Protein AF-A0AAV0F657-F1 (afdb_monomer_lite)

Secondary structure (DSSP, 8-state):
--SS-TT-EEEETTEEEEEEEEEEEEEEEETTS-EEEEETTSSEEEEESS--TT--TT----TT-EEEEEE---SS----SSS----GGGSEEEEEEEEEEEEEEEEEEE---SS--PPPPPSEEEGGG-EEE--SSS----TT-------TT-TT-TTS---

Organism: NCBI:txid186058

Structure (mmCIF, N/CA/C/O backbone):
data_AF-A0AAV0F657-F1
#
_entry.id   AF-A0AAV0F657-F1
#
loop_
_atom_site.group_PDB
_atom_site.id
_atom_site.type_symbol
_atom_site.label_atom_id
_atom_site.label_alt_id
_atom_site.label_comp_id
_atom_site.label_asym_id
_atom_site.label_entity_id
_atom_site.label_seq_id
_atom_site.pdbx_PDB_ins_code
_atom_site.Cartn_x
_atom_site.Cartn_y
_atom_site.Cartn_z
_atom_site.occupancy
_atom_site.B_iso_or_equiv
_atom_site.auth_seq_id
_atom_site.auth_comp_id
_atom_site.auth_asym_id
_atom_site.auth_atom_id
_atom_site.pdbx_PDB_model_num
ATOM 1 N N . MET A 1 1 ? 1.099 -7.482 -4.011 1.00 61.16 1 MET A N 1
ATOM 2 C CA . MET A 1 1 ? -0.272 -7.168 -3.553 1.00 61.16 1 MET A CA 1
ATOM 3 C C . MET A 1 1 ? -0.147 -6.038 -2.542 1.00 61.16 1 MET A C 1
ATOM 5 O O . MET A 1 1 ? 0.794 -6.111 -1.760 1.00 61.16 1 MET A O 1
ATOM 9 N N . ARG A 1 2 ? -0.984 -4.989 -2.604 1.00 79.00 2 ARG A N 1
ATOM 10 C CA . ARG A 1 2 ? -0.895 -3.850 -1.663 1.00 79.00 2 ARG A CA 1
ATOM 11 C C . ARG A 1 2 ? -1.130 -4.338 -0.228 1.00 79.00 2 ARG A C 1
ATOM 13 O O . ARG A 1 2 ? -1.886 -5.290 -0.040 1.00 79.00 2 ARG A O 1
ATOM 20 N N . SER A 1 3 ? -0.494 -3.695 0.750 1.00 86.31 3 SER A N 1
ATOM 21 C CA . SER A 1 3 ? -0.658 -4.028 2.173 1.00 86.31 3 SER A CA 1
ATOM 22 C C . SER A 1 3 ? -2.047 -3.690 2.720 1.00 86.31 3 SER A C 1
ATOM 24 O O . SER A 1 3 ? -2.519 -4.385 3.609 1.00 86.31 3 SER A O 1
ATOM 26 N N . ILE A 1 4 ? -2.693 -2.652 2.180 1.00 91.38 4 ILE A N 1
ATOM 27 C CA . ILE A 1 4 ? -4.035 -2.189 2.549 1.00 91.38 4 ILE A CA 1
ATOM 28 C C . ILE A 1 4 ? -4.827 -1.914 1.265 1.00 91.38 4 ILE A C 1
ATOM 30 O O . ILE A 1 4 ? -4.304 -1.320 0.316 1.00 91.38 4 ILE A O 1
ATOM 34 N N . MET A 1 5 ? -6.089 -2.335 1.238 1.00 91.44 5 MET A N 1
ATOM 35 C CA . MET A 1 5 ? -7.025 -2.185 0.125 1.00 91.44 5 MET A CA 1
ATOM 36 C C . MET A 1 5 ? -8.274 -1.398 0.535 1.00 91.44 5 MET A C 1
ATOM 38 O O . MET A 1 5 ? -8.608 -1.258 1.709 1.00 91.44 5 MET A O 1
ATOM 42 N N . VAL A 1 6 ? -9.003 -0.888 -0.460 1.00 92.56 6 VAL A N 1
ATOM 43 C CA . VAL A 1 6 ? -10.336 -0.316 -0.230 1.00 92.56 6 VAL A CA 1
ATOM 44 C C . VAL A 1 6 ? -11.269 -1.405 0.296 1.00 92.56 6 VAL A C 1
ATOM 46 O O . VAL A 1 6 ? -11.325 -2.502 -0.253 1.00 92.56 6 VAL A O 1
ATOM 49 N N . GLY A 1 7 ? -12.024 -1.080 1.342 1.00 92.44 7 GLY A N 1
ATOM 50 C CA . GLY A 1 7 ? -12.926 -2.002 2.023 1.00 92.44 7 GLY A CA 1
ATOM 51 C C . GLY A 1 7 ? -12.331 -2.659 3.266 1.00 92.44 7 GLY A C 1
ATOM 52 O O . GLY A 1 7 ? -13.108 -3.140 4.091 1.00 92.44 7 GLY A O 1
ATOM 53 N N . ASP A 1 8 ? -11.008 -2.623 3.429 1.00 92.31 8 ASP A N 1
ATOM 54 C CA . ASP A 1 8 ? -10.329 -3.172 4.599 1.00 92.31 8 ASP A CA 1
ATOM 55 C C . ASP A 1 8 ? -10.683 -2.410 5.880 1.00 92.31 8 ASP A C 1
ATOM 57 O O . ASP A 1 8 ? -10.964 -1.208 5.863 1.00 92.31 8 ASP A O 1
ATOM 61 N N . TYR A 1 9 ? -10.625 -3.111 7.012 1.00 93.50 9 TYR A N 1
ATOM 62 C CA . TYR A 1 9 ? -10.770 -2.515 8.336 1.00 93.50 9 TYR A CA 1
ATOM 63 C C . TYR A 1 9 ? -9.396 -2.284 8.960 1.00 93.50 9 TYR A C 1
ATOM 65 O O . TYR A 1 9 ? -8.522 -3.146 8.907 1.00 93.50 9 TYR A O 1
ATOM 73 N N . VAL A 1 10 ? -9.206 -1.114 9.560 1.00 94.06 10 VAL A N 1
ATOM 74 C CA . VAL A 1 10 ? -7.926 -0.672 10.121 1.00 94.06 10 VAL A CA 1
ATOM 75 C C . VAL A 1 10 ? -8.105 -0.122 11.527 1.00 94.06 10 VAL A C 1
ATOM 77 O O . VAL A 1 10 ? -9.160 0.417 11.872 1.00 94.06 10 VAL A O 1
ATOM 80 N N . VAL A 1 11 ? -7.049 -0.238 12.326 1.00 92.81 11 VAL A N 1
ATOM 81 C CA . VAL A 1 11 ? -6.979 0.294 13.687 1.00 92.81 11 VAL A CA 1
ATOM 82 C C . VAL A 1 11 ? -5.912 1.379 13.779 1.00 92.81 11 VAL A C 1
ATOM 84 O O . VAL A 1 11 ? -4.816 1.225 13.241 1.00 92.81 11 VAL A O 1
ATOM 87 N N . CYS A 1 12 ? -6.232 2.462 14.489 1.00 91.31 12 CYS A N 1
ATOM 88 C CA . CYS A 1 12 ? -5.290 3.507 14.889 1.00 91.31 12 CYS A CA 1
ATOM 89 C C . CYS A 1 12 ? -5.512 3.848 16.366 1.00 91.31 12 CYS A C 1
ATOM 91 O O . CYS A 1 12 ? -6.496 4.500 16.727 1.00 91.31 12 CYS A O 1
ATOM 93 N N . GLY A 1 13 ? -4.626 3.359 17.237 1.00 87.50 13 GLY A N 1
ATOM 94 C CA . GLY A 1 13 ? -4.860 3.407 18.680 1.00 87.50 13 GLY A CA 1
ATOM 95 C C . GLY A 1 13 ? -6.215 2.767 19.028 1.00 87.50 13 GLY A C 1
ATOM 96 O O . GLY A 1 13 ? -6.484 1.665 18.554 1.00 87.50 13 GLY A O 1
ATOM 97 N N . PRO A 1 14 ? -7.098 3.433 19.794 1.00 87.12 14 PRO A N 1
ATOM 98 C CA . PRO A 1 14 ? -8.387 2.869 20.198 1.00 87.12 14 PRO A CA 1
ATOM 99 C C . PRO A 1 14 ? -9.473 2.920 19.108 1.00 87.12 14 PRO A C 1
ATOM 101 O O . PRO A 1 14 ? -10.614 2.535 19.374 1.00 87.12 14 PRO A O 1
ATOM 104 N N . TRP A 1 15 ? -9.159 3.419 17.908 1.00 91.50 15 TRP A N 1
ATOM 105 C CA . TRP A 1 15 ? -10.136 3.657 16.847 1.00 91.50 15 TRP A CA 1
ATOM 106 C C . TRP A 1 15 ? -10.171 2.547 15.809 1.00 91.50 15 TRP A C 1
ATOM 108 O O . TRP A 1 15 ? -9.143 2.189 15.240 1.00 91.50 15 TRP A O 1
ATOM 118 N N . LEU A 1 16 ? -11.382 2.086 15.504 1.00 93.25 16 LEU A N 1
ATOM 119 C CA . LEU A 1 16 ? -11.698 1.213 14.380 1.00 93.25 16 LEU A CA 1
ATOM 120 C C . LEU A 1 16 ? -12.217 2.050 13.210 1.00 93.25 16 LEU A C 1
ATOM 122 O O . LEU A 1 16 ? -13.137 2.857 13.374 1.00 93.25 16 LEU A O 1
ATOM 126 N N . GLY A 1 17 ? -11.677 1.821 12.019 1.00 94.88 17 GLY A N 1
ATOM 127 C CA . GLY A 1 17 ? -12.117 2.466 10.788 1.00 94.88 17 GLY A CA 1
ATOM 128 C C . GLY A 1 17 ? -12.160 1.518 9.596 1.00 94.88 17 GLY A C 1
ATOM 129 O O . GLY A 1 17 ? -11.643 0.405 9.652 1.00 94.88 17 GLY A O 1
ATOM 130 N N . LYS A 1 18 ? -12.786 1.974 8.511 1.00 96.44 18 LYS A N 1
ATOM 131 C CA . LYS A 1 18 ? -12.833 1.293 7.213 1.00 96.44 18 LYS A CA 1
ATOM 132 C C . LYS A 1 18 ? -12.161 2.148 6.147 1.00 96.44 18 LYS A C 1
ATOM 134 O O . LYS A 1 18 ? -12.378 3.357 6.093 1.00 96.44 18 LYS A O 1
ATOM 139 N N . VAL A 1 19 ? -11.353 1.525 5.301 1.00 96.38 19 VAL A N 1
ATOM 140 C CA . VAL A 1 19 ? -10.642 2.187 4.208 1.00 96.38 19 VAL A CA 1
ATOM 141 C C . VAL A 1 19 ? -11.602 2.442 3.049 1.00 96.38 19 VAL A C 1
ATOM 143 O O . VAL A 1 19 ? -12.167 1.510 2.480 1.00 96.38 19 VAL A O 1
ATOM 146 N N . GLU A 1 20 ? -11.765 3.706 2.676 1.00 96.00 20 GLU A N 1
ATOM 147 C CA . GLU A 1 20 ? -12.618 4.138 1.559 1.00 96.00 20 GLU A CA 1
ATOM 148 C C . GLU A 1 20 ? -11.804 4.424 0.291 1.00 96.00 20 GLU A C 1
ATOM 150 O O . GLU A 1 20 ? -12.303 4.295 -0.824 1.00 96.00 20 GLU A O 1
ATOM 155 N N . ASN A 1 21 ? -10.540 4.830 0.443 1.00 93.69 21 ASN A N 1
ATOM 156 C CA . ASN A 1 21 ? -9.663 5.145 -0.681 1.00 93.69 21 ASN A CA 1
ATOM 157 C C . ASN A 1 21 ? -8.194 4.850 -0.344 1.00 93.69 21 ASN A C 1
ATOM 159 O O . ASN A 1 21 ? -7.791 4.966 0.816 1.00 93.69 21 ASN A O 1
ATOM 163 N N . VAL A 1 22 ? -7.400 4.502 -1.359 1.00 92.00 22 VAL A N 1
ATOM 164 C CA . VAL A 1 22 ? -5.960 4.240 -1.256 1.00 92.00 22 VAL A CA 1
ATOM 165 C C . VAL A 1 22 ? -5.228 5.026 -2.342 1.00 92.00 22 VAL A C 1
ATOM 167 O O . VAL A 1 22 ? -5.523 4.900 -3.528 1.00 92.00 22 VAL A O 1
ATOM 170 N N . ILE A 1 23 ? -4.245 5.817 -1.922 1.00 91.31 23 ILE A N 1
ATOM 171 C CA . ILE A 1 23 ? -3.250 6.457 -2.776 1.00 91.31 23 ILE A CA 1
ATOM 172 C C . ILE A 1 23 ? -2.018 5.559 -2.773 1.00 91.31 23 ILE A C 1
ATOM 174 O O . ILE A 1 23 ? -1.329 5.417 -1.757 1.00 91.31 23 ILE A O 1
ATOM 178 N N . ASP A 1 24 ? -1.744 4.967 -3.929 1.00 90.75 24 ASP A N 1
ATOM 179 C CA . ASP A 1 24 ? -0.623 4.053 -4.093 1.00 90.75 24 ASP A CA 1
ATOM 180 C C . ASP A 1 24 ? 0.720 4.752 -3.968 1.00 90.75 24 ASP A C 1
ATOM 182 O O . ASP A 1 24 ? 0.924 5.861 -4.473 1.00 90.75 24 ASP A O 1
ATOM 186 N N . ARG A 1 25 ? 1.643 4.023 -3.349 1.00 92.56 25 ARG A N 1
ATOM 187 C CA . ARG A 1 25 ? 3.070 4.288 -3.306 1.00 92.56 25 ARG A CA 1
ATOM 188 C C . ARG A 1 25 ? 3.759 3.316 -4.251 1.00 92.56 25 ARG A C 1
ATOM 190 O O . ARG A 1 25 ? 3.697 2.101 -4.064 1.00 92.56 25 ARG A O 1
ATOM 197 N N . ILE A 1 26 ? 4.367 3.862 -5.292 1.00 92.19 26 ILE A N 1
ATOM 198 C CA . ILE A 1 26 ? 4.916 3.110 -6.416 1.00 92.19 26 ILE A CA 1
ATOM 199 C C . ILE A 1 26 ? 6.425 3.275 -6.395 1.00 92.19 26 ILE A C 1
ATOM 201 O O . ILE A 1 26 ? 6.930 4.395 -6.436 1.00 92.19 26 ILE A O 1
ATOM 205 N N . THR A 1 27 ? 7.150 2.165 -6.365 1.00 93.94 27 THR A N 1
ATOM 206 C CA . THR A 1 27 ? 8.610 2.173 -6.470 1.00 93.94 27 THR A CA 1
ATOM 207 C C . THR A 1 27 ? 9.009 1.765 -7.877 1.00 93.94 27 THR A C 1
ATOM 209 O O . THR A 1 27 ? 8.616 0.694 -8.343 1.00 93.94 27 THR A O 1
ATOM 212 N N . VAL A 1 28 ? 9.803 2.596 -8.548 1.00 93.56 28 VAL A N 1
ATOM 213 C CA . VAL A 1 28 ? 10.326 2.328 -9.892 1.00 93.56 28 VAL A CA 1
ATOM 214 C C . VAL A 1 28 ? 11.844 2.227 -9.848 1.00 93.56 28 VAL A C 1
ATOM 216 O O . VAL A 1 28 ? 12.511 3.079 -9.258 1.00 93.56 28 VAL A O 1
ATOM 219 N N . LEU A 1 29 ? 12.377 1.198 -10.504 1.00 94.00 29 LEU A N 1
ATOM 220 C CA . LEU A 1 29 ? 13.788 1.079 -10.852 1.00 94.00 29 LEU A CA 1
ATOM 221 C C . LEU A 1 29 ? 13.989 1.627 -12.262 1.00 94.00 29 LEU A C 1
ATOM 223 O O . LEU A 1 29 ? 13.471 1.068 -13.228 1.00 94.00 29 LEU A O 1
ATOM 227 N N . TYR A 1 30 ? 14.721 2.726 -12.368 1.00 91.44 30 TYR A N 1
ATOM 228 C CA . TYR A 1 30 ? 15.120 3.299 -13.643 1.00 91.44 30 TYR A CA 1
ATOM 229 C C . TYR A 1 30 ? 16.124 2.396 -14.359 1.00 91.44 30 TYR A C 1
ATOM 231 O O . TYR A 1 30 ? 16.895 1.673 -13.727 1.00 91.44 30 TYR A O 1
ATOM 239 N N . ASP A 1 31 ? 16.159 2.493 -15.688 1.00 89.94 31 ASP A N 1
ATOM 240 C CA . ASP A 1 31 ? 17.092 1.725 -16.522 1.00 89.94 31 ASP A CA 1
ATOM 241 C C . ASP A 1 31 ? 18.574 2.087 -16.232 1.00 89.94 31 ASP A C 1
ATOM 243 O O . ASP A 1 31 ? 19.477 1.316 -16.551 1.00 89.94 31 ASP A O 1
ATOM 247 N N . ASP A 1 32 ? 18.839 3.230 -15.580 1.00 87.00 32 ASP A N 1
ATOM 248 C CA . ASP A 1 32 ? 20.168 3.633 -15.086 1.00 87.00 32 ASP A CA 1
ATOM 249 C C . ASP A 1 32 ? 20.543 3.032 -13.714 1.00 87.00 32 ASP A C 1
ATOM 251 O O . ASP A 1 32 ? 21.635 3.283 -13.200 1.00 87.00 32 ASP A O 1
ATOM 255 N N . GLY A 1 33 ? 19.661 2.215 -13.131 1.00 87.88 33 GLY A N 1
ATOM 256 C CA . GLY A 1 33 ? 19.852 1.543 -11.849 1.00 87.88 33 GLY A CA 1
ATOM 257 C C . GLY A 1 33 ? 19.408 2.353 -10.628 1.00 87.88 33 GLY A C 1
ATOM 258 O O . GLY A 1 33 ? 19.475 1.836 -9.512 1.00 87.88 33 GLY A O 1
ATOM 259 N N . PHE A 1 34 ? 18.945 3.598 -10.792 1.00 88.81 34 PHE A N 1
ATOM 260 C CA . PHE A 1 34 ? 18.421 4.390 -9.679 1.00 88.81 34 PHE A CA 1
ATOM 261 C C . PHE A 1 34 ? 17.009 3.938 -9.285 1.00 88.81 34 PHE A C 1
ATOM 263 O O . PHE A 1 34 ? 16.198 3.593 -10.139 1.00 88.81 34 PHE A O 1
ATOM 270 N N . MET A 1 35 ? 16.678 3.985 -7.994 1.00 90.75 35 MET A N 1
ATOM 271 C CA . MET A 1 35 ? 15.347 3.629 -7.498 1.00 90.75 35 MET A CA 1
ATOM 272 C C . MET A 1 35 ? 14.652 4.855 -6.912 1.00 90.75 35 MET A C 1
ATOM 274 O O . MET A 1 35 ? 15.254 5.610 -6.150 1.00 90.75 35 MET A O 1
ATOM 278 N N . SER A 1 36 ? 13.384 5.061 -7.261 1.00 89.00 36 SER A N 1
ATOM 279 C CA . SER A 1 36 ? 12.606 6.212 -6.801 1.00 89.00 36 SER A CA 1
ATOM 280 C C . SER A 1 36 ? 11.182 5.815 -6.441 1.00 89.00 36 SER A C 1
ATOM 282 O O . SER A 1 36 ? 10.624 4.872 -7.003 1.00 89.00 36 SER A O 1
ATOM 284 N N . GLU A 1 37 ? 10.619 6.526 -5.469 1.00 90.38 37 GLU A N 1
ATOM 285 C CA . GLU A 1 37 ? 9.284 6.299 -4.934 1.00 90.38 37 GLU A CA 1
ATOM 286 C C . GLU A 1 37 ? 8.365 7.461 -5.321 1.00 90.38 37 GLU A C 1
ATOM 288 O O . GLU A 1 37 ? 8.740 8.627 -5.206 1.00 90.38 37 GLU A O 1
ATOM 293 N N . PHE A 1 38 ? 7.157 7.126 -5.761 1.00 87.75 38 PHE A N 1
ATOM 294 C CA . PHE A 1 38 ? 6.146 8.061 -6.236 1.00 87.75 38 PHE A CA 1
ATOM 295 C C . PHE A 1 38 ? 4.807 7.791 -5.566 1.00 87.75 38 PHE A C 1
ATOM 297 O O . PHE A 1 38 ? 4.533 6.675 -5.125 1.00 87.75 38 PHE A O 1
ATOM 304 N N . THR A 1 39 ? 3.935 8.796 -5.567 1.00 85.81 39 THR A N 1
ATOM 305 C CA . THR A 1 39 ? 2.524 8.629 -5.201 1.00 85.81 39 THR A CA 1
ATOM 306 C C . THR A 1 39 ? 1.636 8.870 -6.413 1.00 85.81 39 THR A C 1
ATOM 308 O O . THR A 1 39 ? 1.941 9.732 -7.237 1.00 85.81 39 THR A O 1
ATOM 311 N N . THR A 1 40 ? 0.511 8.154 -6.532 1.00 80.31 40 THR A N 1
ATOM 312 C CA . THR A 1 40 ? -0.368 8.297 -7.716 1.00 80.31 40 THR A CA 1
ATOM 313 C C . THR A 1 40 ? -0.975 9.702 -7.875 1.00 80.31 40 THR A C 1
ATOM 315 O O . THR A 1 40 ? -1.466 10.056 -8.946 1.00 80.31 40 THR A O 1
ATOM 318 N N . THR A 1 41 ? -0.947 10.518 -6.819 1.00 79.62 41 THR A N 1
ATOM 319 C CA . THR A 1 41 ? -1.428 11.907 -6.799 1.00 79.62 41 THR A CA 1
ATOM 320 C C . THR A 1 41 ? -0.306 12.948 -6.881 1.00 79.62 41 THR A C 1
ATOM 322 O O . THR A 1 41 ? -0.593 14.141 -6.785 1.00 79.62 41 THR A O 1
ATOM 325 N N . GLY A 1 42 ? 0.950 12.520 -7.036 1.00 75.94 42 GLY A N 1
ATOM 326 C CA . GLY A 1 42 ? 2.136 13.375 -7.018 1.00 75.94 42 GLY A CA 1
ATOM 327 C C . GLY A 1 42 ? 2.242 14.371 -8.179 1.00 75.94 42 GLY A C 1
ATOM 328 O O . GLY A 1 42 ? 1.360 14.506 -9.037 1.00 75.94 42 GLY A O 1
ATOM 329 N N . HIS A 1 43 ? 3.357 15.102 -8.199 1.00 73.56 43 HIS A N 1
ATOM 330 C CA . HIS A 1 43 ? 3.697 15.988 -9.315 1.00 73.56 43 HIS A CA 1
ATOM 331 C C . HIS A 1 43 ? 4.215 15.202 -10.521 1.00 73.56 43 HIS A C 1
ATOM 333 O O . HIS A 1 43 ? 4.246 15.728 -11.628 1.00 73.56 43 HIS A O 1
ATOM 339 N N . GLU A 1 44 ? 4.594 13.949 -10.331 1.00 79.88 44 GLU A N 1
ATOM 340 C CA . GLU A 1 44 ? 5.075 13.049 -11.359 1.00 79.88 44 GLU A CA 1
ATOM 341 C C . GLU A 1 44 ? 3.907 12.300 -12.012 1.00 79.88 44 GLU A C 1
ATOM 343 O O . GLU A 1 44 ? 2.998 11.799 -11.354 1.00 79.88 44 GLU A O 1
ATOM 348 N N . ILE A 1 45 ? 3.921 12.235 -13.340 1.00 80.56 45 ILE A N 1
ATOM 349 C CA . ILE A 1 45 ? 3.011 11.428 -14.146 1.00 80.56 45 ILE A CA 1
ATOM 350 C C . ILE A 1 45 ? 3.764 10.166 -14.549 1.00 80.56 45 ILE A C 1
ATOM 352 O O . ILE A 1 45 ? 4.731 10.231 -15.311 1.00 80.56 45 ILE A O 1
ATOM 356 N N . ILE A 1 46 ? 3.286 9.022 -14.070 1.00 87.06 46 ILE A N 1
ATOM 357 C CA . ILE A 1 46 ? 3.762 7.702 -14.478 1.00 87.06 46 ILE A CA 1
ATOM 358 C C . ILE A 1 46 ? 2.820 7.188 -15.565 1.00 87.06 46 ILE A C 1
ATOM 360 O O . ILE A 1 46 ? 1.612 7.121 -15.356 1.00 87.06 46 ILE A O 1
ATOM 364 N N . THR A 1 47 ? 3.363 6.842 -16.729 1.00 87.94 47 THR A N 1
ATOM 365 C CA . THR A 1 47 ? 2.591 6.307 -17.863 1.00 87.94 47 THR A CA 1
ATOM 366 C C . THR A 1 47 ? 3.140 4.949 -18.287 1.00 87.94 47 THR A C 1
ATOM 368 O O . THR A 1 47 ? 4.347 4.865 -18.550 1.00 87.94 47 THR A O 1
ATOM 371 N N . PRO A 1 48 ? 2.299 3.908 -18.406 1.00 88.56 48 PRO A N 1
ATOM 372 C CA . PRO A 1 48 ? 2.690 2.642 -19.020 1.00 88.56 48 PRO A CA 1
ATOM 373 C C . PRO A 1 48 ? 3.170 2.846 -20.463 1.00 88.56 48 PRO A C 1
ATOM 375 O O . PRO A 1 48 ? 2.577 3.617 -21.215 1.00 88.56 48 PRO A O 1
ATOM 378 N N . ILE A 1 49 ? 4.253 2.170 -20.855 1.00 84.94 49 ILE A N 1
ATOM 379 C CA . ILE A 1 49 ? 4.818 2.277 -22.217 1.00 84.94 49 ILE A CA 1
ATOM 380 C C . ILE A 1 49 ? 4.029 1.426 -23.218 1.00 84.94 49 ILE A C 1
ATOM 382 O O . ILE A 1 49 ? 3.863 1.811 -24.373 1.00 84.94 49 ILE A O 1
ATOM 386 N N . SER A 1 50 ? 3.523 0.284 -22.765 1.00 75.69 50 SER A N 1
ATOM 387 C CA . SER A 1 50 ? 2.603 -0.571 -23.508 1.00 75.69 50 SER A CA 1
ATOM 388 C C . SER A 1 50 ? 1.417 -0.886 -22.596 1.00 75.69 50 SER A C 1
ATOM 390 O O . SER A 1 50 ? 1.571 -1.720 -21.700 1.00 75.69 50 SER A O 1
ATOM 392 N N . PRO A 1 51 ? 0.270 -0.205 -22.747 1.00 65.00 51 PRO A N 1
ATOM 393 C CA . PRO A 1 51 ? -0.929 -0.595 -22.021 1.00 65.00 51 PRO A CA 1
ATOM 394 C C . PRO A 1 51 ? -1.333 -1.999 -22.484 1.00 65.00 51 PRO A C 1
ATOM 396 O O . PRO A 1 51 ? -1.498 -2.245 -23.682 1.00 65.00 51 PRO A O 1
ATOM 399 N N . ASP A 1 52 ? -1.421 -2.936 -21.542 1.00 64.56 52 ASP A N 1
ATOM 400 C CA . ASP A 1 52 ? -1.950 -4.267 -21.824 1.00 64.56 52 ASP A CA 1
ATOM 401 C C . ASP A 1 52 ? -3.432 -4.162 -22.195 1.00 64.56 52 ASP A C 1
ATOM 403 O O . ASP A 1 52 ? -4.172 -3.343 -21.660 1.00 64.56 52 ASP A O 1
ATOM 407 N N . LEU A 1 53 ? -3.899 -5.045 -23.079 1.00 62.31 53 LEU A N 1
ATOM 408 C CA . LEU A 1 53 ? -5.304 -5.088 -23.515 1.00 62.31 53 LEU A CA 1
ATOM 409 C C . LEU A 1 53 ? -6.294 -5.452 -22.384 1.00 62.31 53 LEU A C 1
ATOM 411 O O . LEU A 1 53 ? -7.504 -5.392 -22.590 1.00 62.31 53 LEU A O 1
ATOM 415 N N . LEU A 1 54 ? -5.786 -5.843 -21.210 1.00 64.44 54 LEU A N 1
ATOM 416 C CA . LEU A 1 54 ? -6.526 -6.204 -19.996 1.00 64.44 54 LEU A CA 1
ATOM 417 C C . LEU A 1 54 ? -6.297 -5.162 -18.887 1.00 64.44 54 LEU A C 1
ATOM 419 O O . LEU A 1 54 ? -5.971 -5.507 -17.754 1.00 64.44 54 LEU A O 1
ATOM 423 N N . GLU A 1 55 ? -6.396 -3.881 -19.228 1.00 65.81 55 GLU A N 1
ATOM 424 C CA . GLU A 1 55 ? -6.207 -2.788 -18.276 1.00 65.81 55 GLU A CA 1
ATOM 425 C C . GLU A 1 55 ? -7.363 -2.771 -17.256 1.00 65.81 55 GLU A C 1
ATOM 427 O O . GLU A 1 55 ? -8.508 -2.470 -17.599 1.00 65.81 55 GLU A O 1
ATOM 432 N N . ASP A 1 56 ? -7.079 -3.131 -16.000 1.00 71.38 56 ASP A N 1
ATOM 433 C CA . ASP A 1 56 ? -8.007 -2.923 -14.888 1.00 71.38 56 ASP A CA 1
ATOM 434 C C . ASP A 1 56 ? -7.886 -1.459 -14.427 1.00 71.38 56 ASP A C 1
ATOM 436 O O . ASP A 1 56 ? -6.844 -1.076 -13.883 1.00 71.38 56 ASP A O 1
ATOM 440 N N . PRO A 1 57 ? -8.926 -0.621 -14.601 1.00 70.88 57 PRO A N 1
ATOM 441 C CA . PRO A 1 57 ? -8.871 0.784 -14.208 1.00 70.88 57 PRO A CA 1
ATOM 442 C C . PRO A 1 57 ? -8.641 0.989 -12.701 1.00 70.88 57 PRO A C 1
ATOM 444 O O . PRO A 1 57 ? -8.222 2.071 -12.293 1.00 70.88 57 PRO A O 1
ATOM 447 N N . HIS A 1 58 ? -8.885 -0.024 -11.863 1.00 72.88 58 HIS A N 1
ATOM 448 C CA . HIS A 1 58 ? -8.619 0.031 -10.423 1.00 72.88 58 HIS A CA 1
ATOM 449 C C . HIS A 1 58 ? -7.151 -0.268 -10.061 1.00 72.88 58 HIS A C 1
ATOM 451 O O . HIS A 1 58 ? -6.698 0.071 -8.958 1.00 72.88 58 HIS A O 1
ATOM 457 N N . TYR A 1 59 ? -6.392 -0.866 -10.986 1.00 78.31 59 TYR A N 1
ATOM 458 C CA . TYR A 1 59 ? -5.001 -1.284 -10.798 1.00 78.31 59 TYR A CA 1
ATOM 459 C C . TYR A 1 59 ? -4.159 -1.002 -12.058 1.00 78.31 59 TYR A C 1
ATOM 461 O O . TYR A 1 59 ? -3.674 -1.931 -12.702 1.00 78.31 59 TYR A O 1
ATOM 469 N N . PRO A 1 60 ? -3.929 0.281 -12.399 1.00 80.62 60 PRO A N 1
ATOM 470 C CA . PRO A 1 60 ? -3.208 0.664 -13.620 1.00 80.62 60 PRO A CA 1
ATOM 471 C C . PRO A 1 60 ? -1.720 0.274 -13.612 1.00 80.62 60 PRO A C 1
ATOM 473 O O . PRO A 1 60 ? -1.070 0.272 -14.660 1.00 80.62 60 PRO A O 1
ATOM 476 N N . PHE A 1 61 ? -1.175 -0.052 -12.434 1.00 86.75 61 PHE A N 1
ATOM 477 C CA . PHE A 1 61 ? 0.233 -0.370 -12.243 1.00 86.75 61 PHE A CA 1
ATOM 478 C C . PHE A 1 61 ? 0.438 -1.725 -11.563 1.00 86.75 61 PHE A C 1
ATOM 480 O O . PHE A 1 61 ? -0.244 -2.056 -10.591 1.00 86.75 61 PHE A O 1
ATOM 487 N N . TYR A 1 62 ? 1.433 -2.482 -12.031 1.00 88.38 62 TYR A N 1
ATOM 488 C CA . TYR A 1 62 ? 1.813 -3.781 -11.468 1.00 88.38 62 TYR A CA 1
ATOM 489 C C . TYR A 1 62 ? 3.339 -4.007 -11.517 1.00 88.38 62 TYR A C 1
ATOM 491 O O . TYR A 1 62 ? 4.017 -3.442 -12.378 1.00 88.38 62 TYR A O 1
ATOM 499 N N . PRO A 1 63 ? 3.923 -4.822 -10.614 1.00 91.56 63 PRO A N 1
ATOM 500 C CA . PRO A 1 63 ? 5.352 -5.136 -10.651 1.00 91.56 63 PRO A CA 1
ATOM 501 C C . PRO A 1 63 ? 5.786 -5.788 -11.9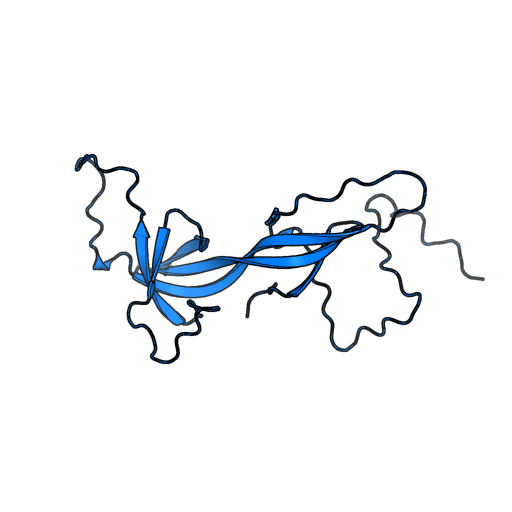70 1.00 91.56 63 PRO A C 1
ATOM 503 O O . PRO A 1 63 ? 5.141 -6.717 -12.448 1.00 91.56 63 PRO A O 1
ATOM 506 N N . GLY A 1 64 ? 6.899 -5.328 -12.539 1.00 91.69 64 GLY A N 1
ATOM 507 C CA . GLY A 1 64 ? 7.403 -5.745 -13.850 1.00 91.69 64 GLY A CA 1
ATOM 508 C C . GLY A 1 64 ? 6.898 -4.888 -15.015 1.00 91.69 64 GLY A C 1
ATOM 509 O O . GLY A 1 64 ? 7.433 -4.990 -16.117 1.00 91.69 64 GLY A O 1
ATOM 510 N N . GLN A 1 65 ? 5.918 -4.011 -14.787 1.00 91.19 65 GLN A N 1
ATOM 511 C CA . GLN A 1 65 ? 5.407 -3.124 -15.825 1.00 91.19 65 GLN A CA 1
ATOM 512 C C . GLN A 1 65 ? 6.442 -2.063 -16.216 1.00 91.19 65 GLN A C 1
ATOM 514 O O . GLN A 1 65 ? 7.071 -1.421 -15.368 1.00 91.19 65 GLN A O 1
ATOM 519 N N . ARG A 1 66 ? 6.575 -1.846 -17.525 1.00 92.31 66 ARG A N 1
ATOM 520 C CA . ARG A 1 66 ? 7.429 -0.819 -18.130 1.00 92.31 66 ARG A CA 1
ATOM 521 C C . ARG A 1 66 ? 6.724 0.532 -18.113 1.00 92.31 66 ARG A C 1
ATOM 523 O O . ARG A 1 66 ? 5.654 0.681 -18.708 1.00 92.31 66 ARG A O 1
ATOM 530 N N . VAL A 1 67 ? 7.344 1.523 -17.482 1.00 91.50 67 VAL A N 1
ATOM 531 C CA . VAL A 1 67 ? 6.764 2.858 -17.315 1.00 91.50 67 VAL A CA 1
ATOM 532 C C . VAL A 1 67 ? 7.730 3.961 -17.723 1.00 91.50 67 VAL A C 1
ATOM 534 O O . VAL A 1 67 ? 8.952 3.813 -17.676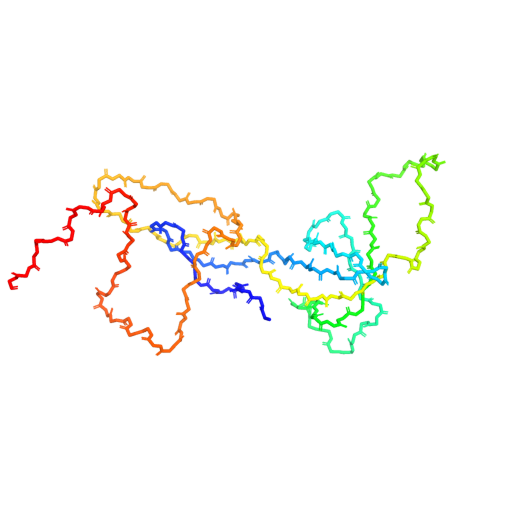 1.00 91.50 67 VAL A O 1
ATOM 537 N N . LYS A 1 68 ? 7.153 5.095 -18.107 1.00 90.56 68 LYS A N 1
ATOM 538 C CA . LYS A 1 68 ? 7.853 6.353 -18.337 1.00 90.56 68 LYS A CA 1
ATOM 539 C C . LYS A 1 68 ? 7.377 7.386 -17.320 1.00 90.56 68 LYS A C 1
ATOM 541 O O . LYS A 1 68 ? 6.176 7.503 -17.079 1.00 90.56 68 LYS A O 1
ATOM 546 N N . ILE A 1 69 ? 8.314 8.116 -16.727 1.00 86.88 69 ILE A N 1
ATOM 547 C CA . ILE A 1 69 ? 8.053 9.121 -15.696 1.00 86.88 69 ILE A CA 1
ATOM 548 C C . ILE A 1 69 ? 8.221 10.513 -16.296 1.00 86.88 69 ILE A C 1
ATOM 550 O O . ILE A 1 69 ? 9.236 10.829 -16.911 1.00 86.88 69 ILE A O 1
ATOM 554 N N . HIS A 1 70 ? 7.221 11.360 -16.098 1.00 82.38 70 HIS A N 1
ATOM 555 C CA . HIS A 1 70 ? 7.219 12.746 -16.548 1.00 82.38 70 HIS A CA 1
ATOM 556 C C . HIS A 1 70 ? 6.930 13.661 -15.362 1.00 82.38 70 HIS A C 1
ATOM 558 O O . HIS A 1 70 ? 6.189 13.293 -14.459 1.00 82.38 70 HIS A O 1
ATOM 564 N N . ILE A 1 71 ? 7.464 14.877 -15.360 1.00 72.12 71 ILE A N 1
ATOM 565 C CA . ILE A 1 71 ? 7.138 15.875 -14.333 1.00 72.12 71 ILE A CA 1
ATOM 566 C C . ILE A 1 71 ? 5.968 16.722 -14.848 1.00 72.12 71 ILE A C 1
ATOM 568 O O . ILE A 1 71 ? 6.019 17.213 -15.978 1.00 72.12 71 ILE A O 1
ATOM 572 N N . ARG A 1 72 ? 4.913 16.917 -14.042 1.00 65.62 72 ARG A N 1
ATOM 573 C CA . ARG A 1 72 ? 3.817 17.841 -14.379 1.00 65.62 72 ARG A CA 1
ATOM 574 C C . ARG A 1 72 ? 4.390 19.246 -14.565 1.00 65.62 72 ARG A C 1
ATOM 576 O O . ARG A 1 72 ? 5.031 19.758 -13.645 1.00 65.62 72 ARG A O 1
ATOM 583 N N . PRO A 1 73 ? 4.139 19.910 -15.704 1.00 59.81 73 PRO A N 1
ATOM 584 C CA . PRO A 1 73 ? 4.615 21.267 -15.908 1.00 59.81 73 PRO A CA 1
ATOM 585 C C . PRO A 1 73 ? 3.903 22.219 -14.941 1.00 59.81 73 PRO A C 1
ATOM 587 O O . PRO A 1 73 ? 2.703 22.474 -15.051 1.00 59.81 73 PRO A O 1
ATOM 590 N N . VAL A 1 74 ? 4.652 22.767 -13.986 1.00 56.06 74 VAL A N 1
ATOM 591 C CA . VAL A 1 74 ? 4.184 23.840 -13.106 1.00 56.06 74 VAL A CA 1
ATOM 592 C C . VAL A 1 74 ? 4.342 25.161 -13.871 1.00 56.06 74 VAL A C 1
ATOM 594 O O . VAL A 1 74 ? 5.403 25.775 -13.859 1.00 56.06 74 VAL A O 1
ATOM 597 N N . SER A 1 75 ? 3.268 25.591 -14.547 1.00 52.31 75 SER A N 1
ATOM 598 C CA . SER A 1 75 ? 3.090 26.853 -15.307 1.00 52.31 75 SER A CA 1
ATOM 599 C C . SER A 1 75 ? 3.634 26.926 -16.756 1.00 52.31 75 SER A C 1
ATOM 601 O O . SER A 1 75 ? 4.672 26.345 -17.075 1.00 52.31 75 SER A O 1
ATOM 603 N N . PRO A 1 76 ? 2.973 27.691 -17.660 1.00 52.44 76 PRO A N 1
ATOM 604 C CA . PRO A 1 76 ? 3.420 27.898 -19.033 1.00 52.44 76 PRO A CA 1
ATOM 605 C C . PRO A 1 76 ? 4.350 29.115 -19.112 1.00 52.44 76 PRO A C 1
ATOM 607 O O . PRO A 1 76 ? 4.016 30.120 -19.734 1.00 52.44 76 PRO A O 1
ATOM 610 N N . LYS A 1 77 ? 5.516 29.076 -18.462 1.00 43.88 77 LYS A N 1
ATOM 611 C CA . LYS A 1 77 ? 6.574 30.064 -18.721 1.00 43.88 77 LYS A CA 1
ATOM 612 C C . LYS A 1 77 ? 7.929 29.382 -18.792 1.00 43.88 77 LYS A C 1
ATOM 614 O O . LYS A 1 77 ? 8.515 28.983 -17.798 1.00 43.88 77 LYS A O 1
ATOM 619 N N . SER A 1 78 ? 8.394 29.281 -20.032 1.00 54.78 78 SER A N 1
ATOM 620 C CA . SER A 1 78 ? 9.753 28.946 -20.431 1.00 54.78 78 SER A CA 1
ATOM 621 C C . SER A 1 78 ? 10.803 29.622 -19.545 1.00 54.78 78 SER A C 1
ATOM 623 O O . SER A 1 78 ? 10.986 30.835 -19.623 1.00 54.78 78 SER A O 1
ATOM 625 N N . THR A 1 79 ? 11.598 28.811 -18.856 1.00 40.59 79 THR A N 1
ATOM 626 C CA . THR A 1 79 ? 13.011 29.098 -18.587 1.00 40.59 79 THR A CA 1
ATOM 627 C C . THR A 1 79 ? 13.844 27.863 -18.938 1.00 40.59 79 THR A C 1
ATOM 629 O O . THR A 1 79 ? 14.265 27.083 -18.091 1.00 40.59 79 THR A O 1
ATOM 632 N N . LYS A 1 80 ? 14.097 27.697 -20.244 1.00 51.53 80 LYS A N 1
ATOM 633 C CA . LYS A 1 80 ? 15.183 26.867 -20.791 1.00 51.53 80 LYS A CA 1
ATOM 634 C C . LYS A 1 80 ? 16.543 27.417 -20.335 1.00 51.53 80 LYS A C 1
ATOM 636 O O . LYS A 1 80 ? 17.190 28.053 -21.155 1.00 51.53 80 LYS A O 1
ATOM 641 N N . TRP A 1 81 ? 16.978 27.265 -19.081 1.00 48.84 81 TRP A N 1
ATOM 642 C CA . TRP A 1 81 ? 18.317 27.782 -18.740 1.00 48.84 81 TRP A CA 1
ATOM 643 C C . TRP A 1 81 ? 19.231 26.960 -17.841 1.00 48.84 81 TRP A C 1
ATOM 645 O O . TRP A 1 81 ? 20.424 27.142 -18.014 1.00 48.84 81 TRP A O 1
ATOM 655 N N . LEU A 1 82 ? 18.799 26.021 -16.996 1.00 40.81 82 LEU A N 1
ATOM 656 C CA . LEU A 1 82 ? 19.752 25.135 -16.298 1.00 40.81 82 LEU A CA 1
ATOM 657 C C . LEU A 1 82 ? 19.044 23.895 -15.755 1.00 40.81 82 LEU A C 1
ATOM 659 O O . LEU A 1 82 ? 18.605 23.882 -14.616 1.00 40.81 82 LEU A O 1
ATOM 663 N N . CYS A 1 83 ? 18.906 22.886 -16.602 1.00 43.28 83 CYS A N 1
ATOM 664 C CA . CYS A 1 83 ? 18.933 21.469 -16.260 1.00 43.28 83 CYS A CA 1
ATOM 665 C C . CYS A 1 83 ? 18.933 20.753 -17.601 1.00 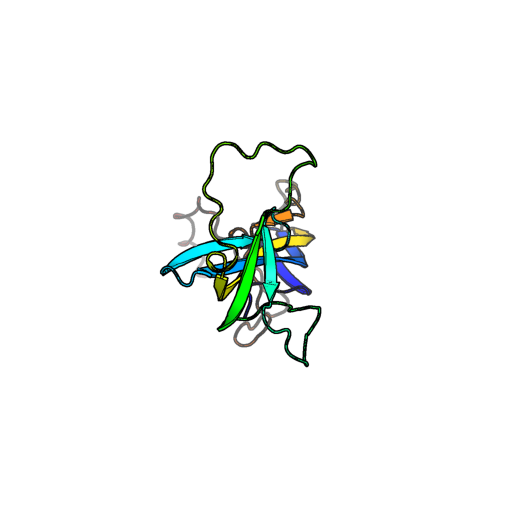43.28 83 CYS A C 1
ATOM 667 O O . CYS A 1 83 ? 18.106 21.053 -18.464 1.00 43.28 83 CYS A O 1
ATOM 669 N N . ASP A 1 84 ? 19.931 19.896 -17.776 1.00 41.91 84 ASP A N 1
ATOM 670 C CA . ASP A 1 84 ? 20.095 19.001 -18.908 1.00 41.91 84 ASP A CA 1
ATOM 671 C C . ASP A 1 84 ? 18.725 18.510 -19.385 1.00 41.91 84 ASP A C 1
ATOM 673 O O . ASP A 1 84 ? 17.886 18.105 -18.572 1.00 41.91 84 ASP A O 1
ATOM 677 N N . VAL A 1 85 ? 18.482 18.596 -20.694 1.00 45.56 85 VAL A N 1
ATOM 678 C CA . VAL A 1 85 ? 17.390 17.879 -21.350 1.00 45.56 85 VAL A CA 1
ATOM 679 C C . VAL A 1 85 ? 17.734 16.416 -21.125 1.00 45.56 85 VAL A C 1
ATOM 681 O O . VAL A 1 85 ? 18.403 15.792 -21.944 1.00 45.56 85 VAL A O 1
ATOM 684 N N . ARG A 1 86 ? 17.386 15.892 -19.944 1.00 49.00 86 ARG A N 1
ATOM 685 C CA . ARG A 1 86 ? 17.569 14.495 -19.599 1.00 49.00 86 ARG A CA 1
ATOM 686 C C . ARG A 1 86 ? 16.685 13.801 -20.613 1.00 49.00 86 ARG A C 1
ATOM 688 O O . ARG A 1 86 ? 15.467 13.925 -20.549 1.00 49.00 86 ARG A O 1
ATOM 695 N N . ASN A 1 87 ? 17.356 13.277 -21.636 1.00 48.69 87 ASN A N 1
ATOM 696 C CA . ASN A 1 87 ? 16.786 12.712 -22.845 1.00 48.69 87 ASN A CA 1
ATOM 697 C C . ASN A 1 87 ? 15.486 11.998 -22.494 1.00 48.69 87 ASN A C 1
ATOM 699 O O . ASN A 1 87 ? 15.460 11.260 -21.514 1.00 48.69 87 ASN A O 1
ATOM 703 N N . ASP A 1 88 ? 14.436 12.211 -23.274 1.00 54.41 88 ASP A N 1
ATOM 704 C CA . ASP A 1 88 ? 13.099 11.665 -23.017 1.00 54.41 88 ASP A CA 1
ATOM 705 C C . ASP A 1 88 ? 13.122 10.124 -22.829 1.00 54.41 88 ASP A C 1
ATOM 707 O O . ASP A 1 88 ? 12.267 9.533 -22.177 1.00 54.41 88 ASP A O 1
ATOM 711 N N . GLU A 1 89 ? 14.177 9.470 -23.319 1.00 52.38 89 GLU A N 1
ATOM 712 C CA . GLU A 1 89 ? 14.478 8.043 -23.177 1.00 52.38 89 GLU A CA 1
ATOM 713 C C . GLU A 1 89 ? 15.051 7.627 -21.803 1.00 52.38 89 GLU A C 1
ATOM 715 O O . GLU A 1 89 ? 14.981 6.457 -21.442 1.00 52.38 89 GLU A O 1
ATOM 720 N N . ARG A 1 90 ? 15.602 8.556 -21.008 1.00 57.72 90 ARG A N 1
ATOM 721 C CA . ARG A 1 90 ? 16.226 8.281 -19.695 1.00 57.72 90 ARG A CA 1
ATOM 722 C C . ARG A 1 90 ? 15.251 8.286 -18.521 1.00 57.72 90 ARG A C 1
ATOM 724 O O . ARG A 1 90 ? 15.638 7.892 -17.427 1.00 57.72 90 ARG A O 1
ATOM 731 N N . CYS A 1 91 ? 14.006 8.714 -18.711 1.00 77.56 91 CYS A N 1
ATOM 732 C CA . CYS A 1 91 ? 12.996 8.700 -17.647 1.00 77.56 91 CYS A CA 1
ATOM 733 C C . CYS A 1 91 ? 12.174 7.404 -17.659 1.00 77.56 91 CYS A C 1
ATOM 735 O O . CYS A 1 91 ? 10.983 7.400 -17.355 1.00 77.56 91 CYS A O 1
ATOM 737 N N . MET A 1 92 ? 12.805 6.314 -18.078 1.00 89.75 92 MET A N 1
ATOM 738 C CA . MET A 1 92 ? 12.197 5.011 -18.255 1.00 89.75 92 MET A CA 1
ATOM 739 C C . MET A 1 92 ? 12.620 4.085 -17.127 1.00 89.75 92 MET A C 1
ATOM 741 O O . MET A 1 92 ? 13.762 4.131 -16.666 1.00 89.75 92 MET A O 1
ATOM 745 N N . GLY A 1 93 ? 11.695 3.245 -16.689 1.00 92.00 93 GLY A N 1
ATOM 746 C CA . GLY A 1 93 ? 11.985 2.269 -15.661 1.00 92.00 93 GLY A CA 1
ATOM 747 C C . GLY A 1 93 ? 10.949 1.165 -15.588 1.00 92.00 93 GLY A C 1
ATOM 748 O O . GLY A 1 93 ? 10.011 1.083 -16.387 1.00 92.00 93 GLY A O 1
ATOM 749 N N . THR A 1 94 ? 11.141 0.309 -14.598 1.00 94.19 94 THR A N 1
ATOM 750 C CA . THR A 1 94 ? 10.276 -0.826 -14.307 1.00 94.19 94 THR A CA 1
ATOM 751 C C . THR A 1 94 ? 9.680 -0.665 -12.919 1.00 94.19 94 THR A C 1
ATOM 753 O O . THR A 1 94 ? 10.395 -0.384 -11.956 1.00 94.19 94 THR A O 1
ATOM 756 N N . VAL A 1 95 ? 8.367 -0.847 -12.803 1.00 93.62 95 VAL A N 1
ATOM 757 C CA . VAL A 1 95 ? 7.695 -0.875 -11.503 1.00 93.62 95 VAL A CA 1
ATOM 758 C C . VAL A 1 95 ? 8.209 -2.079 -10.714 1.00 93.62 95 VAL A C 1
ATOM 760 O O . VAL A 1 95 ? 8.086 -3.218 -11.157 1.00 93.62 95 VAL A O 1
ATOM 763 N N . CYS A 1 96 ? 8.779 -1.842 -9.538 1.00 93.69 96 CYS A N 1
ATOM 764 C CA . CYS A 1 96 ? 9.304 -2.891 -8.664 1.00 93.69 96 CYS A CA 1
ATOM 765 C C . CYS A 1 96 ? 8.265 -3.347 -7.648 1.00 93.69 96 CYS A C 1
ATOM 767 O O . CYS A 1 96 ? 8.105 -4.539 -7.395 1.00 93.69 96 CYS A O 1
ATOM 769 N N . SER A 1 97 ? 7.556 -2.390 -7.054 1.00 92.25 97 SER A N 1
ATOM 770 C CA . SER A 1 97 ? 6.597 -2.658 -5.990 1.00 92.25 97 SER A CA 1
ATOM 771 C C . SER A 1 97 ? 5.498 -1.612 -5.945 1.00 92.25 97 SER A C 1
ATOM 773 O O . SER A 1 97 ? 5.704 -0.446 -6.290 1.00 92.25 97 SER A O 1
ATOM 775 N N . LEU A 1 98 ? 4.338 -2.063 -5.475 1.00 90.94 98 LEU A N 1
ATOM 776 C CA . LEU A 1 98 ? 3.195 -1.235 -5.131 1.00 90.94 98 LEU A CA 1
ATOM 777 C C . LEU A 1 98 ? 2.784 -1.514 -3.700 1.00 90.94 98 LEU A C 1
ATOM 779 O O . LEU A 1 98 ? 2.654 -2.673 -3.300 1.00 90.94 98 LEU A O 1
ATOM 783 N N . ASP A 1 99 ? 2.533 -0.440 -2.974 1.00 92.69 99 ASP A N 1
ATOM 784 C CA . ASP A 1 99 ? 2.092 -0.478 -1.594 1.00 92.69 99 ASP A CA 1
ATOM 785 C C . ASP A 1 99 ? 1.065 0.630 -1.335 1.00 92.69 99 ASP A C 1
ATOM 787 O O . ASP A 1 99 ? 0.972 1.590 -2.103 1.00 92.69 99 ASP A O 1
ATOM 791 N N . ALA A 1 100 ? 0.296 0.518 -0.254 1.00 92.56 100 ALA A N 1
ATOM 792 C CA . ALA A 1 100 ? -0.530 1.630 0.197 1.00 92.56 100 ALA A CA 1
ATOM 793 C C . ALA A 1 100 ? 0.400 2.735 0.718 1.00 92.56 100 ALA A C 1
ATOM 795 O O . ALA A 1 100 ? 1.239 2.479 1.579 1.00 92.56 100 ALA A O 1
ATOM 796 N N . GLY A 1 101 ? 0.297 3.953 0.187 1.00 92.56 101 GLY A N 1
ATOM 797 C CA . GLY A 1 101 ? 1.036 5.106 0.703 1.00 92.56 101 GLY A CA 1
ATOM 798 C C . GLY A 1 101 ? 0.204 5.864 1.719 1.00 92.56 101 GLY A C 1
ATOM 799 O O . GLY A 1 101 ? 0.473 5.850 2.915 1.00 92.56 101 GLY A O 1
ATOM 800 N N . VAL A 1 102 ? -0.850 6.498 1.219 1.00 93.94 102 VAL A N 1
ATOM 801 C CA . VAL A 1 102 ? -1.801 7.259 2.027 1.00 93.94 102 VAL A CA 1
ATOM 802 C C . VAL A 1 102 ? -3.178 6.656 1.823 1.00 93.94 102 VAL A C 1
ATOM 804 O O . VAL A 1 102 ? -3.539 6.291 0.708 1.00 93.94 102 VAL A O 1
ATOM 807 N N . VAL A 1 103 ? -3.962 6.547 2.884 1.00 95.19 103 VAL A N 1
ATOM 808 C CA . VAL A 1 103 ? -5.314 5.997 2.830 1.00 95.19 103 VAL A CA 1
ATOM 809 C C . VAL A 1 103 ? -6.315 6.970 3.434 1.00 95.19 103 VAL A C 1
ATOM 811 O O . VAL A 1 103 ? -5.989 7.761 4.321 1.00 95.19 103 VAL A O 1
ATOM 814 N N . TYR A 1 104 ? -7.545 6.917 2.934 1.00 96.56 104 TYR A N 1
ATOM 815 C CA . TYR A 1 104 ? -8.674 7.630 3.514 1.00 96.56 104 TYR A CA 1
ATOM 816 C C . TYR A 1 104 ? -9.522 6.652 4.322 1.00 96.56 104 TYR A C 1
ATOM 818 O O . TYR A 1 104 ? -10.036 5.675 3.774 1.00 96.56 104 TYR A O 1
ATOM 826 N N . VAL A 1 105 ? -9.673 6.922 5.614 1.00 97.38 105 VAL A N 1
ATOM 827 C CA . VAL A 1 105 ? -10.348 6.051 6.576 1.00 97.38 105 VAL A CA 1
ATOM 828 C C . VAL A 1 105 ? -11.623 6.712 7.081 1.00 97.38 105 VAL A C 1
ATOM 830 O O . VAL A 1 105 ? -11.603 7.837 7.579 1.00 97.38 105 VAL A O 1
ATOM 833 N N . SER A 1 106 ? -12.739 5.996 7.003 1.00 97.25 106 SER A N 1
ATOM 834 C CA . SER A 1 106 ? -13.979 6.331 7.699 1.00 97.25 106 SER A CA 1
ATOM 835 C C . SER A 1 106 ? -13.965 5.693 9.090 1.00 97.25 106 SER A C 1
ATOM 837 O O . SER A 1 106 ? -14.002 4.468 9.214 1.00 97.25 106 SER A O 1
ATOM 839 N N . TRP A 1 107 ? -13.857 6.507 10.143 1.00 95.44 107 TRP A N 1
ATOM 840 C CA . TRP A 1 107 ? -13.815 6.027 11.528 1.00 95.44 107 TRP A CA 1
ATOM 841 C C . TRP A 1 107 ? -15.211 5.618 12.006 1.00 95.44 107 TRP A C 1
ATOM 843 O O . TRP A 1 107 ? -16.152 6.404 11.938 1.00 95.44 107 TRP A O 1
ATOM 853 N N . ILE A 1 108 ? -15.333 4.385 12.495 1.00 93.12 108 ILE A N 1
ATOM 854 C CA . ILE A 1 108 ? -16.606 3.755 12.871 1.00 93.12 108 ILE A CA 1
ATOM 855 C C . ILE A 1 108 ? -16.836 3.857 14.379 1.00 93.12 108 ILE A C 1
ATOM 857 O O . ILE A 1 108 ? -17.956 4.107 14.821 1.00 93.12 108 ILE A O 1
ATOM 861 N N . GLY A 1 109 ? -15.788 3.667 15.181 1.00 88.50 109 GLY A N 1
ATOM 862 C CA . GLY A 1 109 ? -15.918 3.671 16.633 1.00 88.50 109 GLY A CA 1
ATOM 863 C C . GLY A 1 109 ? -14.586 3.722 17.365 1.00 88.50 109 GLY A C 1
ATOM 864 O O . GLY A 1 109 ? -13.533 3.480 16.780 1.00 88.50 109 GLY A O 1
ATOM 865 N N . CYS A 1 110 ? -14.662 4.033 18.656 1.00 87.19 110 CYS A N 1
ATOM 866 C CA . CYS A 1 110 ? -13.533 4.097 19.575 1.00 87.19 110 CYS A CA 1
ATOM 867 C C . CYS A 1 110 ? -13.829 3.234 20.797 1.00 87.19 110 CYS A C 1
ATOM 869 O O . CYS A 1 110 ? -14.923 3.325 21.359 1.00 87.19 110 CYS A O 1
ATOM 871 N N . VAL A 1 111 ? -12.853 2.456 21.253 1.00 76.94 111 VAL A N 1
ATOM 872 C CA . VAL A 1 111 ? -12.914 1.837 22.581 1.00 76.94 111 VAL A CA 1
ATOM 873 C C . VAL A 1 111 ? -12.525 2.898 23.611 1.00 76.94 111 VAL A C 1
ATOM 875 O O . VAL A 1 111 ? -11.443 3.471 23.530 1.00 76.94 111 VAL A O 1
ATOM 878 N N . THR A 1 112 ? -13.408 3.206 24.564 1.00 70.50 112 THR A N 1
ATOM 879 C CA . THR A 1 112 ? -13.111 4.157 25.650 1.00 70.50 112 THR A CA 1
ATOM 880 C C . THR A 1 112 ? -13.421 3.534 27.004 1.00 70.50 112 THR A C 1
ATOM 882 O O . THR A 1 112 ? -14.576 3.198 27.270 1.00 70.50 112 THR A O 1
ATOM 885 N N . ASN A 1 113 ? -12.432 3.466 27.899 1.00 61.12 113 ASN A N 1
ATOM 886 C CA . ASN A 1 113 ? -12.595 2.937 29.262 1.00 61.12 113 ASN A CA 1
ATOM 887 C C . ASN A 1 113 ? -13.102 4.007 30.249 1.00 61.12 113 ASN A C 1
ATOM 889 O O . ASN A 1 113 ? -12.599 4.158 31.358 1.00 61.12 113 ASN A O 1
ATOM 893 N N . GLY A 1 114 ? -14.109 4.778 29.833 1.00 58.47 114 GLY A N 1
ATOM 894 C CA . GLY A 1 114 ? -14.904 5.632 30.719 1.00 58.47 114 GLY A CA 1
ATOM 895 C C . GLY A 1 114 ? -14.279 6.947 31.196 1.00 58.47 114 GLY A C 1
ATOM 896 O O . GLY A 1 114 ? -15.030 7.761 31.724 1.00 58.47 114 GLY A O 1
ATOM 897 N N . HIS A 1 115 ? -12.980 7.204 30.999 1.00 56.25 115 HIS A N 1
ATOM 898 C CA . HIS A 1 115 ? -12.351 8.386 31.608 1.00 56.25 115 HIS A CA 1
ATOM 899 C C . HIS A 1 115 ? -12.017 9.560 30.687 1.00 56.25 115 HIS A C 1
ATOM 901 O O . HIS A 1 115 ? -12.043 10.684 31.177 1.00 56.25 115 HIS A O 1
ATOM 907 N N . GLU A 1 116 ? -11.839 9.390 29.374 1.00 62.53 116 GLU A N 1
ATOM 908 C CA . GLU A 1 116 ? -11.623 10.530 28.469 1.00 62.53 116 GLU A CA 1
ATOM 909 C C . GLU A 1 116 ? -12.241 10.279 27.088 1.00 62.53 116 GLU A C 1
ATOM 911 O O . GLU A 1 116 ? -12.189 9.176 26.540 1.00 62.53 116 GLU A O 1
ATOM 916 N N . LYS A 1 117 ? -12.875 11.313 26.523 1.00 66.06 117 LYS A N 1
ATOM 917 C CA . LYS A 1 117 ? -13.466 11.271 25.182 1.00 66.06 117 LYS A CA 1
ATOM 918 C C . LYS A 1 117 ? -12.326 11.428 24.173 1.00 66.06 117 LYS A C 1
ATOM 920 O O . LYS A 1 117 ? -11.905 12.550 23.902 1.00 66.06 117 LYS A O 1
ATOM 925 N N . ALA A 1 118 ? -11.805 10.320 23.649 1.00 74.44 118 ALA A N 1
ATOM 926 C CA . ALA A 1 118 ? -10.794 10.373 22.597 1.00 74.44 118 ALA A CA 1
ATOM 927 C C . ALA A 1 118 ? -11.353 11.122 21.374 1.00 74.44 118 ALA A C 1
ATOM 929 O O . ALA A 1 118 ? -12.524 10.958 21.017 1.00 74.44 118 ALA A O 1
ATOM 930 N N . SER A 1 119 ? -10.538 11.963 20.738 1.00 86.94 119 SER A N 1
ATOM 931 C CA . SER A 1 119 ? -10.868 12.545 19.437 1.00 86.94 119 SER A CA 1
ATOM 932 C C . SER A 1 119 ? -10.593 11.526 18.334 1.00 86.94 119 SER A C 1
ATOM 934 O O . SER A 1 119 ? -9.646 10.742 18.423 1.00 86.94 119 SER A O 1
ATOM 936 N N . SER A 1 120 ? -11.429 11.524 17.293 1.00 87.88 120 SER A N 1
ATOM 937 C CA . SER A 1 120 ? -11.193 10.672 16.129 1.00 87.88 120 SER A CA 1
ATOM 938 C C . SER A 1 120 ? -9.907 11.097 15.419 1.00 87.88 120 SER A C 1
ATOM 940 O O . SER A 1 120 ? -9.683 12.307 15.274 1.00 87.88 120 SER A O 1
ATOM 942 N N . PRO A 1 121 ? -9.091 10.154 14.920 1.00 93.75 121 PRO A N 1
ATOM 943 C CA . PRO A 1 121 ? -7.941 10.496 14.107 1.00 93.75 121 PRO A CA 1
ATOM 944 C C . PRO A 1 121 ? -8.383 11.241 12.836 1.00 93.75 121 PRO A C 1
ATOM 946 O O . PRO A 1 121 ? -9.543 11.151 12.418 1.00 93.75 121 PRO A O 1
ATOM 949 N N . PRO A 1 122 ? -7.470 11.955 12.163 1.00 96.12 122 PRO A N 1
ATOM 950 C CA . PRO A 1 122 ? -7.724 12.462 10.820 1.00 96.12 122 PRO A CA 1
ATOM 951 C C . PRO A 1 122 ? -8.181 11.345 9.868 1.00 96.12 122 PRO A C 1
ATOM 953 O O . PRO A 1 122 ? -7.745 10.202 9.994 1.00 96.12 122 PRO A O 1
ATOM 956 N N . HIS A 1 123 ? -9.045 11.661 8.902 1.00 96.19 123 HIS A N 1
ATOM 957 C CA . HIS A 1 123 ? -9.470 10.683 7.891 1.00 96.19 123 HIS A CA 1
ATOM 958 C C . HIS A 1 123 ? -8.329 10.289 6.947 1.00 96.19 123 HIS A C 1
ATOM 960 O O . HIS A 1 123 ? -8.239 9.141 6.533 1.00 96.19 123 HIS A O 1
ATOM 966 N N . LEU A 1 124 ? -7.454 11.237 6.607 1.00 96.44 124 LEU A N 1
ATOM 967 C CA . LEU A 1 124 ? -6.279 10.977 5.786 1.00 96.44 124 LEU A CA 1
ATOM 968 C C . LEU A 1 124 ? -5.141 10.472 6.678 1.00 96.44 124 LEU A C 1
ATOM 970 O O . LEU A 1 124 ? -4.734 11.177 7.601 1.00 96.44 124 LEU A O 1
ATOM 974 N N . GLN A 1 125 ? -4.640 9.272 6.403 1.00 96.12 125 GLN A N 1
ATOM 975 C CA . GLN A 1 125 ? -3.617 8.604 7.206 1.00 96.12 125 GLN A CA 1
ATOM 976 C C . GLN A 1 125 ? -2.510 8.036 6.324 1.00 96.12 125 GLN A C 1
ATOM 978 O O . GLN A 1 125 ? -2.779 7.532 5.235 1.00 96.12 125 GLN A O 1
ATOM 983 N N . ASP A 1 126 ? -1.270 8.084 6.807 1.00 94.25 126 ASP A N 1
ATOM 984 C CA . ASP A 1 126 ? -0.196 7.265 6.238 1.00 94.25 126 ASP A CA 1
ATOM 985 C C . ASP A 1 126 ? -0.485 5.797 6.571 1.00 94.25 126 ASP A C 1
ATOM 987 O O . ASP A 1 126 ? -0.844 5.476 7.709 1.00 94.25 126 ASP A O 1
ATOM 991 N N . SER A 1 127 ? -0.349 4.909 5.589 1.00 94.06 127 SER A N 1
ATOM 992 C CA . SER A 1 127 ? -0.609 3.478 5.772 1.00 94.06 127 SER A CA 1
ATOM 993 C C . SER A 1 127 ? 0.240 2.869 6.891 1.00 94.06 127 SER A C 1
ATOM 995 O O . SER A 1 127 ? -0.219 1.962 7.578 1.00 94.06 127 SER A O 1
ATOM 997 N N . LYS A 1 128 ? 1.443 3.406 7.137 1.00 92.62 128 LYS A N 1
ATOM 998 C CA . LYS A 1 128 ? 2.366 2.941 8.182 1.00 92.62 128 LYS A CA 1
ATOM 999 C C . LYS A 1 128 ? 1.866 3.216 9.598 1.00 92.62 128 LYS A C 1
ATOM 1001 O O . LYS A 1 128 ? 2.349 2.589 10.535 1.00 92.62 128 LYS A O 1
ATOM 1006 N N . ASN A 1 129 ? 0.914 4.135 9.760 1.00 92.31 129 ASN A N 1
ATOM 1007 C CA . ASN A 1 129 ? 0.317 4.470 11.055 1.00 92.31 129 A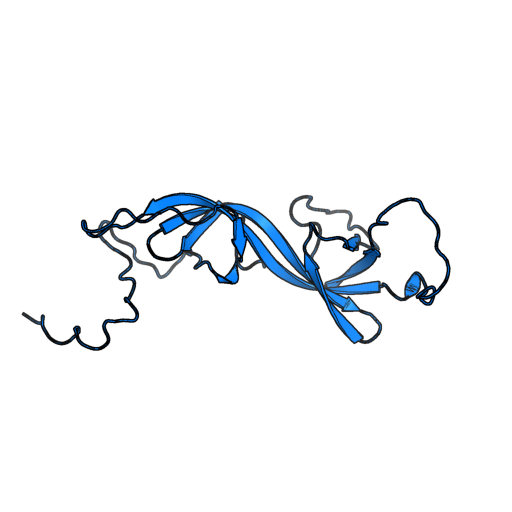SN A CA 1
ATOM 1008 C C . ASN A 1 129 ? -0.907 3.601 11.388 1.00 92.31 129 ASN A C 1
ATOM 1010 O O . ASN A 1 129 ? -1.577 3.844 12.395 1.00 92.31 129 ASN A O 1
ATOM 1014 N N . LEU A 1 130 ? -1.237 2.636 10.527 1.00 93.25 130 LEU A N 1
ATOM 1015 C CA . LEU A 1 130 ? -2.437 1.822 10.631 1.00 93.25 130 LEU A CA 1
ATOM 1016 C C . LEU A 1 130 ? -2.090 0.347 10.768 1.00 93.25 130 LEU A C 1
ATOM 1018 O O . LEU A 1 130 ? -1.206 -0.173 10.090 1.00 93.25 130 LEU A O 1
ATOM 1022 N N . THR A 1 131 ? -2.868 -0.344 11.593 1.00 92.50 131 THR A N 1
ATOM 1023 C CA . THR A 1 131 ? -2.823 -1.801 11.695 1.00 92.50 131 THR A CA 1
ATOM 1024 C C . THR A 1 131 ? -4.018 -2.385 10.956 1.00 92.50 131 THR A C 1
ATOM 1026 O O . THR A 1 131 ? -5.163 -2.112 11.318 1.00 92.50 131 THR A O 1
ATOM 1029 N N . LEU A 1 132 ? -3.764 -3.190 9.924 1.00 91.00 132 LEU A N 1
ATOM 1030 C CA . LEU A 1 132 ? -4.808 -3.908 9.193 1.00 91.00 132 LEU A CA 1
ATOM 1031 C C . LEU A 1 132 ? -5.441 -4.990 10.080 1.00 91.00 132 LEU A C 1
ATOM 1033 O O . LEU A 1 132 ? -4.742 -5.848 10.620 1.00 91.00 132 LEU A O 1
ATOM 1037 N N . LEU A 1 133 ? -6.769 -5.001 10.172 1.00 86.00 133 LEU A N 1
ATOM 1038 C CA . LEU A 1 133 ? -7.526 -6.109 10.748 1.00 86.00 133 LEU A CA 1
ATOM 1039 C C . LEU A 1 133 ? -7.816 -7.138 9.652 1.00 86.00 133 LEU A C 1
ATOM 1041 O O . LEU A 1 133 ? -8.786 -7.017 8.908 1.00 86.00 133 LEU A O 1
ATOM 1045 N N . SER A 1 134 ? -6.956 -8.151 9.538 1.00 72.44 134 SER A N 1
ATOM 1046 C CA . SER A 1 134 ? -7.164 -9.255 8.593 1.00 72.44 134 SER A CA 1
ATOM 1047 C C . SER A 1 134 ? -8.333 -10.152 9.024 1.00 72.44 134 SER A C 1
ATOM 1049 O O . SER A 1 134 ? -8.403 -10.582 10.176 1.00 72.44 134 SER A O 1
ATOM 1051 N N . CYS A 1 135 ? -9.226 -10.479 8.084 1.00 58.75 135 CYS A N 1
ATOM 1052 C CA . CYS A 1 135 ? -10.449 -11.251 8.331 1.00 58.75 135 CYS A CA 1
ATOM 1053 C C . CYS A 1 135 ? -10.292 -12.791 8.233 1.00 58.75 135 CYS A C 1
ATOM 1055 O O . CYS A 1 135 ? -11.288 -13.490 8.395 1.00 58.75 135 CYS A O 1
ATOM 1057 N N . PHE A 1 136 ? -9.105 -13.359 7.952 1.00 57.91 136 PHE A N 1
ATOM 1058 C CA . PHE A 1 136 ? -8.916 -14.820 7.760 1.00 57.91 136 PHE A CA 1
ATOM 1059 C C . PHE A 1 136 ? -7.526 -15.297 8.254 1.00 57.91 136 PHE A C 1
ATOM 1061 O O . PHE A 1 136 ? -6.559 -14.564 8.078 1.00 57.91 136 PHE A O 1
ATOM 1068 N N . SER A 1 137 ? -7.297 -16.488 8.843 1.00 47.31 137 SER A N 1
ATOM 1069 C CA . SER A 1 137 ? -8.156 -17.648 9.194 1.00 47.31 137 SER A CA 1
ATOM 1070 C C . SER A 1 137 ? -7.926 -18.218 10.615 1.00 47.31 137 SER A C 1
ATOM 1072 O O . SER A 1 137 ? -8.696 -19.069 11.052 1.00 47.31 137 SER A O 1
ATOM 1074 N N . ASP A 1 138 ? -6.909 -17.757 11.353 1.00 55.00 138 ASP A N 1
ATOM 1075 C CA . ASP A 1 138 ? -6.622 -18.227 12.729 1.00 55.00 138 ASP A CA 1
ATOM 1076 C C . ASP A 1 138 ? -7.245 -17.345 13.816 1.00 55.00 138 ASP A C 1
ATOM 1078 O O . ASP A 1 138 ? -7.180 -17.639 15.012 1.00 55.00 138 ASP A O 1
ATOM 1082 N N . ALA A 1 139 ? -7.868 -16.248 13.403 1.00 54.72 139 ALA A N 1
ATOM 1083 C CA . ALA A 1 139 ? -8.429 -15.271 14.304 1.00 54.72 139 ALA A CA 1
ATOM 1084 C C . ALA A 1 139 ? -9.824 -15.744 14.754 1.00 54.72 139 ALA A C 1
ATOM 1086 O O . ALA A 1 139 ? -10.846 -15.422 14.150 1.00 54.72 139 ALA A O 1
ATOM 1087 N N . LYS A 1 140 ? -9.853 -16.578 15.800 1.00 51.75 140 LYS A N 1
ATOM 1088 C CA . LYS A 1 140 ? -11.073 -17.044 16.477 1.00 51.75 140 LYS A CA 1
ATOM 1089 C C . LYS A 1 140 ? -11.694 -15.918 17.308 1.00 51.75 140 LYS A C 1
ATOM 1091 O O . LYS A 1 140 ? -11.774 -16.048 18.519 1.00 51.75 140 LYS A O 1
ATOM 1096 N N . TRP A 1 141 ? -12.116 -14.834 16.667 1.00 58.31 141 TRP A N 1
ATOM 1097 C CA . TRP A 1 141 ? -12.837 -13.763 17.350 1.00 58.31 141 TRP A CA 1
ATOM 1098 C C . TRP A 1 141 ? -14.227 -14.268 17.744 1.00 58.31 141 TRP A C 1
ATOM 1100 O O . TRP A 1 141 ? -15.094 -14.471 16.890 1.00 58.31 141 TRP A O 1
ATOM 1110 N N . GLN A 1 142 ? -14.430 -14.524 19.031 1.00 56.50 142 GLN A N 1
ATOM 1111 C CA . GLN A 1 142 ? -15.731 -14.814 19.616 1.00 56.50 142 GLN A CA 1
ATOM 1112 C C . GLN A 1 142 ? -16.424 -13.516 20.037 1.00 56.50 142 GLN A C 1
ATOM 1114 O O . GLN A 1 142 ? -15.805 -12.469 20.228 1.00 56.50 142 GLN A O 1
ATOM 1119 N N . VAL A 1 143 ? -17.750 -13.576 20.169 1.00 42.03 143 VAL A N 1
ATOM 1120 C CA . VAL A 1 143 ? -18.527 -12.463 20.721 1.00 42.03 143 VAL A CA 1
ATOM 1121 C C . VAL A 1 143 ? -18.021 -12.194 22.139 1.00 42.03 143 VAL A C 1
ATOM 1123 O O . VAL A 1 143 ? -18.245 -13.006 23.032 1.00 42.03 143 VAL A O 1
ATOM 1126 N N . GLY A 1 144 ? -17.339 -11.063 22.325 1.00 59.50 144 GLY A N 1
ATOM 1127 C CA . GLY A 1 144 ? -16.714 -10.693 23.595 1.00 59.50 144 GLY A CA 1
ATOM 1128 C C . GLY A 1 144 ? -15.186 -10.663 23.584 1.00 59.50 144 GLY A C 1
ATOM 1129 O O . GLY A 1 144 ? -14.621 -10.338 24.622 1.00 59.50 144 GLY A O 1
ATOM 1130 N N . ASP A 1 145 ? -14.525 -10.937 22.456 1.00 60.28 145 ASP A N 1
ATOM 1131 C CA . ASP A 1 145 ? -13.082 -10.720 22.314 1.00 60.28 145 ASP A CA 1
ATOM 1132 C C . ASP A 1 145 ? -12.778 -9.234 22.054 1.00 60.28 145 ASP A C 1
ATOM 1134 O O . ASP A 1 145 ? -13.369 -8.608 21.171 1.00 60.28 145 ASP A O 1
ATOM 1138 N N . TRP A 1 146 ? -11.845 -8.662 22.822 1.00 58.53 146 TRP A N 1
ATOM 1139 C CA . TRP A 1 146 ? -11.412 -7.262 22.718 1.00 58.53 146 TRP A CA 1
ATOM 1140 C C . TRP A 1 146 ? -9.903 -7.203 22.460 1.00 58.53 146 TRP A C 1
ATOM 1142 O O . TRP A 1 146 ? -9.138 -7.955 23.064 1.00 58.53 146 TRP A O 1
ATOM 1152 N N . CYS A 1 147 ? -9.451 -6.277 21.606 1.00 57.75 147 CYS A N 1
ATOM 1153 C CA . CYS A 1 147 ? -8.030 -5.943 21.507 1.00 57.75 147 CYS A CA 1
ATOM 1154 C C . CYS A 1 147 ? -7.564 -5.350 22.843 1.00 57.75 147 CYS A C 1
ATOM 1156 O O . CYS A 1 147 ? -7.934 -4.224 23.177 1.00 57.75 147 CYS A O 1
ATOM 1158 N N . LEU A 1 148 ? -6.717 -6.062 23.584 1.00 56.31 148 LEU A N 1
ATOM 1159 C CA . LEU A 1 148 ? -5.916 -5.431 24.628 1.00 56.31 148 LEU A CA 1
ATOM 1160 C C . LEU A 1 148 ? -4.808 -4.639 23.930 1.00 56.31 148 LEU A C 1
ATOM 1162 O O . LEU A 1 148 ? -3.782 -5.193 23.540 1.00 56.31 148 LEU A O 1
ATOM 1166 N N . LEU A 1 149 ? -5.043 -3.346 23.717 1.00 52.47 149 LEU A N 1
ATOM 1167 C CA . LEU A 1 149 ? -3.962 -2.428 23.383 1.00 52.47 149 LEU A CA 1
ATOM 1168 C C . LEU A 1 149 ? -3.098 -2.304 24.636 1.00 52.47 149 LEU A C 1
ATOM 1170 O O . LEU A 1 149 ? -3.558 -1.816 25.666 1.00 52.47 149 LEU A O 1
ATOM 1174 N N . LEU A 1 150 ? -1.875 -2.823 24.562 1.00 47.81 150 LEU A N 1
ATOM 1175 C CA . LEU A 1 150 ? -0.891 -2.624 25.614 1.00 47.81 150 LEU A CA 1
ATOM 1176 C C . LEU A 1 150 ? -0.523 -1.140 25.612 1.00 47.81 150 LEU A C 1
ATOM 1178 O O . LEU A 1 150 ? 0.097 -0.655 24.665 1.00 47.81 150 LEU A O 1
ATOM 1182 N N . ASP A 1 151 ? -0.931 -0.425 26.657 1.00 47.88 151 ASP A N 1
ATOM 1183 C CA . ASP A 1 151 ? -0.380 0.892 26.945 1.00 47.88 151 ASP A CA 1
ATOM 1184 C C . ASP A 1 151 ? 1.127 0.741 27.159 1.00 47.88 151 ASP A C 1
ATOM 1186 O O . ASP A 1 151 ? 1.573 -0.063 27.984 1.00 47.88 151 ASP A O 1
ATOM 1190 N N . ALA A 1 152 ? 1.914 1.537 26.434 1.00 54.91 152 ALA A N 1
ATOM 1191 C CA . ALA A 1 152 ? 3.373 1.565 26.539 1.00 54.91 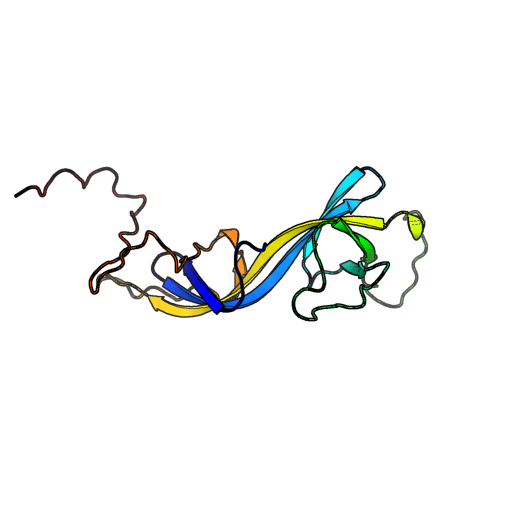152 ALA A CA 1
ATOM 1192 C C . ALA A 1 152 ? 3.884 1.983 27.938 1.00 54.91 152 ALA A C 1
ATOM 1194 O O . ALA A 1 152 ? 5.083 1.917 28.187 1.00 54.91 152 ALA A O 1
ATOM 1195 N N . ASP A 1 153 ? 2.984 2.355 28.853 1.00 49.47 153 ASP A N 1
ATOM 1196 C CA . ASP A 1 153 ? 3.294 2.770 30.223 1.00 49.47 153 ASP A CA 1
ATOM 1197 C C . ASP A 1 153 ? 3.039 1.692 31.290 1.00 49.47 153 ASP A C 1
ATOM 1199 O O . ASP A 1 153 ? 3.137 1.978 32.483 1.00 49.47 153 ASP A O 1
ATOM 1203 N N . ASN A 1 154 ? 2.739 0.441 30.915 1.00 46.38 154 ASN A N 1
ATOM 1204 C CA . ASN A 1 154 ? 2.416 -0.592 31.906 1.00 46.38 154 ASN A CA 1
ATOM 1205 C C . ASN A 1 154 ? 3.256 -1.874 31.795 1.00 46.38 154 ASN A C 1
ATOM 1207 O O . ASN A 1 154 ? 2.730 -2.984 31.769 1.00 46.38 154 ASN A O 1
ATOM 1211 N N . GLU A 1 155 ? 4.582 -1.735 31.855 1.00 46.44 155 GLU A N 1
ATOM 1212 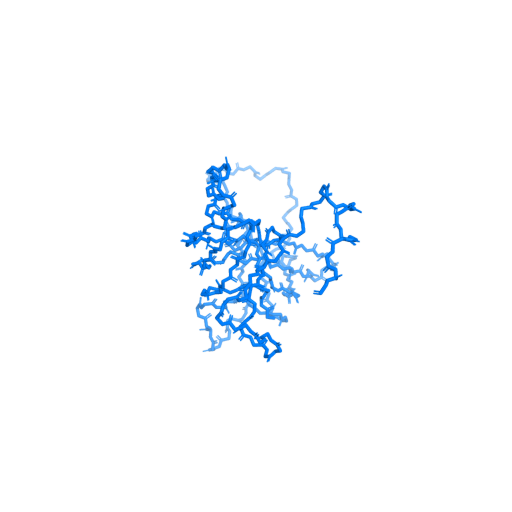C CA . GLU A 1 155 ? 5.491 -2.868 32.114 1.00 46.44 155 GLU A CA 1
ATOM 1213 C C . GLU A 1 155 ? 5.398 -3.443 33.549 1.00 46.44 155 GLU A C 1
ATOM 1215 O O . GLU A 1 155 ? 6.150 -4.350 33.885 1.00 46.44 155 GLU A O 1
ATOM 1220 N N . ASN A 1 156 ? 4.471 -2.992 34.409 1.00 41.78 156 ASN A N 1
ATOM 1221 C CA . ASN A 1 156 ? 4.442 -3.412 35.821 1.00 41.78 156 ASN A CA 1
ATOM 1222 C C . ASN A 1 156 ? 3.117 -3.976 36.364 1.00 41.78 156 ASN A C 1
ATOM 1224 O O . ASN A 1 156 ? 3.035 -4.223 37.567 1.00 41.78 156 ASN A O 1
ATOM 1228 N N . SER A 1 157 ? 2.084 -4.227 35.550 1.00 43.34 157 SER A N 1
ATOM 1229 C CA . SER A 1 157 ? 0.786 -4.700 36.087 1.00 43.34 157 SER A CA 1
ATOM 1230 C C . SER A 1 157 ? 0.394 -6.145 35.753 1.00 43.34 157 SER A C 1
ATOM 1232 O O . SER A 1 157 ? -0.538 -6.674 36.359 1.00 43.34 157 SER A O 1
ATOM 1234 N N . LEU A 1 158 ? 1.131 -6.858 34.895 1.00 44.12 158 LEU A N 1
ATOM 1235 C CA . LEU A 1 158 ? 0.854 -8.270 34.591 1.00 44.12 158 LEU A CA 1
ATOM 1236 C C . LEU A 1 158 ? 1.550 -9.221 35.579 1.00 44.12 158 LEU A C 1
ATOM 1238 O O . LEU A 1 158 ? 2.388 -10.032 35.197 1.00 44.12 158 LEU A O 1
ATOM 1242 N N . HIS A 1 159 ? 1.207 -9.135 36.868 1.00 40.03 159 HIS A N 1
ATOM 1243 C CA . HIS A 1 159 ? 1.566 -10.195 37.823 1.00 40.03 159 HIS A CA 1
ATOM 1244 C C . HIS A 1 159 ? 0.527 -10.479 38.923 1.00 40.03 159 HIS A C 1
ATOM 1246 O O . HIS A 1 159 ? 0.823 -11.198 39.879 1.00 40.03 159 HIS A O 1
ATOM 1252 N N . SER A 1 160 ? -0.705 -9.974 38.822 1.00 42.81 160 SER A N 1
ATOM 1253 C CA . SER A 1 160 ? -1.708 -10.227 39.865 1.00 42.81 160 SER A CA 1
ATOM 1254 C C . SER A 1 160 ? -3.123 -10.432 39.337 1.00 42.81 160 SER A C 1
ATOM 1256 O O . SER A 1 160 ? -4.011 -9.621 39.573 1.00 42.81 160 SER A O 1
ATOM 1258 N N . SER A 1 161 ? -3.377 -11.562 38.677 1.00 36.25 161 SER A N 1
ATOM 1259 C CA . SER A 1 161 ? -4.689 -12.235 38.770 1.00 36.25 161 SER A CA 1
ATOM 1260 C C . SER A 1 161 ? -4.644 -13.635 38.150 1.00 36.25 161 SER A C 1
ATOM 1262 O O . SER A 1 161 ? -5.115 -13.868 37.044 1.00 36.25 161 SER A O 1
ATOM 1264 N N . LEU A 1 162 ? -4.072 -14.584 38.895 1.00 34.75 162 LEU A N 1
ATOM 1265 C CA . LEU A 1 162 ? -4.467 -15.989 38.820 1.00 34.75 162 LEU A CA 1
ATOM 1266 C C . LEU A 1 162 ? -5.220 -16.302 40.117 1.00 34.75 162 LEU A C 1
ATOM 1268 O O . LEU A 1 162 ? -4.604 -16.398 41.178 1.00 34.75 162 LEU A O 1
ATOM 1272 N N . TRP A 1 163 ? -6.542 -16.406 40.011 1.00 42.22 163 TRP A N 1
ATOM 1273 C CA . TRP A 1 163 ? -7.382 -17.277 40.828 1.00 42.22 163 TRP A CA 1
ATOM 1274 C C . TRP A 1 163 ? -8.261 -18.062 39.865 1.00 42.22 163 TRP A C 1
ATOM 1276 O O . TRP A 1 163 ? -8.815 -17.415 38.947 1.00 42.22 163 TRP A O 1
#

InterPro domains:
  IPR057735 UBE2O-like, tandem tSH3-B domain [PF23046] (6-137)

pLDDT: mean 75.58, std 18.93, range [34.75, 97.38]

Foldseek 3Di:
DAPDDQQFWKDFPQWIWGFHDFWKWWWWQFPVRDIDIDTPPDQKDKDFPDQDPPQDVVDNDDFFTKIAIDGNDPDDDDDPDDDPPCDSNRRITTTHDMYGAKTFIDIDDGDDPPDDDDDDDHRIGGPVSIDTDDPDDPPPDDDPDDDPPDDPPPPDDPPDDDD

Radius of gyration: 22.24 Å; chains: 1; bounding box: 39×48×64 Å

Sequence (163 aa):
MRSIMVGDYVVCGPWLGKVENVIDRITVLYDDGFMSEFTTTGHEIITPISPDLLEDPHYPFYPGQRVKIHIRPVSPKSTKWLCDVRNDERCMGTVCSLDAGVVYVSWIGCVTNGHEKASSPPHLQDSKNLTLLSCFSDAKWQVGDWCLLLDADNENSLHSSLW